Protein AF-A0A9N7LUR4-F1 (afdb_monomer)

Solvent-accessible surface area (backbone atoms only — not comparable to full-atom values): 4275 Å² total; per-residue (Å²): 109,52,60,82,70,75,39,70,85,68,46,78,69,51,51,56,30,51,54,36,44,52,41,49,74,73,67,48,55,57,56,60,45,8,61,75,70,69,47,95,44,45,62,57,34,54,74,72,37,41,88,81,89,76,84,61,66,68,56,54,56,49,51,58,53,61,64,72,78,112

InterPro doma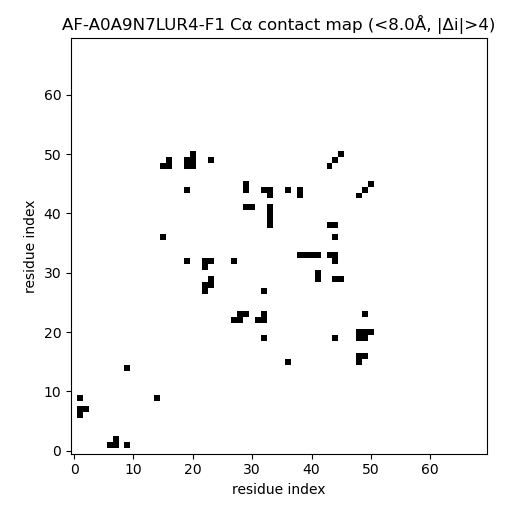ins:
  IPR011010 DNA breaking-rejoining enzyme, catalytic core [SSF56349] (3-51)
  IPR013762 Integrase-like, catalytic domain superfamily [G3DSA:1.10.443.10] (1-64)

Structure (mmCIF, N/CA/C/O backbone):
data_AF-A0A9N7LUR4-F1
#
_entry.id   AF-A0A9N7LUR4-F1
#
loop_
_atom_site.group_PDB
_atom_site.id
_atom_site.type_symbol
_atom_site.label_atom_id
_atom_site.label_alt_id
_atom_site.label_comp_id
_atom_site.label_asym_id
_atom_site.label_entity_id
_atom_site.label_seq_id
_atom_site.pdbx_PDB_ins_code
_atom_site.Cartn_x
_atom_site.Cartn_y
_atom_site.Cartn_z
_atom_site.occupancy
_atom_site.B_iso_or_equiv
_atom_site.auth_seq_id
_atom_site.auth_comp_id
_atom_site.auth_asym_id
_atom_site.auth_atom_id
_atom_site.pdbx_PDB_model_num
ATOM 1 N N . MET A 1 1 ? 19.124 -17.138 -16.250 1.00 84.31 1 MET A N 1
ATOM 2 C CA . MET A 1 1 ? 19.259 -16.592 -14.880 1.00 84.31 1 MET A CA 1
ATOM 3 C C . MET A 1 1 ? 17.982 -16.749 -14.050 1.00 84.31 1 MET A C 1
ATOM 5 O O . MET A 1 1 ? 18.030 -17.519 -13.110 1.00 84.31 1 MET A O 1
ATOM 9 N N . ARG A 1 2 ? 16.844 -16.092 -14.351 1.00 91.19 2 ARG A N 1
ATOM 10 C CA . ARG A 1 2 ? 15.618 -16.209 -13.515 1.00 91.19 2 ARG A CA 1
ATOM 11 C C . ARG A 1 2 ? 15.056 -17.634 -13.428 1.00 91.19 2 ARG A C 1
ATOM 13 O O . ARG A 1 2 ? 14.755 -18.096 -12.335 1.00 91.19 2 ARG A O 1
ATOM 20 N N . ASP A 1 3 ? 15.018 -18.346 -14.551 1.00 93.62 3 ASP A N 1
ATOM 21 C CA . ASP A 1 3 ? 14.561 -19.744 -14.596 1.00 93.62 3 ASP A CA 1
ATOM 22 C C . ASP A 1 3 ? 15.476 -20.676 -13.790 1.00 93.62 3 ASP A C 1
ATOM 24 O O . ASP A 1 3 ? 15.006 -21.549 -13.072 1.00 93.62 3 ASP A O 1
ATOM 28 N N . GLN A 1 4 ? 16.790 -20.428 -13.830 1.00 96.25 4 GLN A N 1
ATOM 29 C CA . GLN A 1 4 ? 17.783 -21.165 -13.035 1.00 96.25 4 GLN A CA 1
ATOM 30 C C . GLN A 1 4 ? 17.637 -20.905 -11.527 1.00 96.25 4 GLN A C 1
ATOM 32 O O . GLN A 1 4 ? 18.062 -21.729 -10.727 1.00 96.25 4 GLN A O 1
ATOM 37 N N . LEU A 1 5 ? 17.033 -19.777 -11.140 1.00 94.94 5 LEU A N 1
ATOM 38 C CA . LEU A 1 5 ? 16.715 -19.430 -9.753 1.00 94.94 5 LEU A CA 1
ATOM 39 C C . LEU A 1 5 ? 15.309 -19.900 -9.328 1.00 94.94 5 LEU A C 1
ATOM 41 O O . LEU A 1 5 ? 14.866 -19.559 -8.236 1.00 94.94 5 LEU A O 1
ATOM 45 N N . GLY A 1 6 ? 14.583 -20.636 -10.179 1.00 95.88 6 GLY A N 1
ATOM 46 C CA . GLY A 1 6 ? 13.238 -21.135 -9.867 1.00 95.88 6 GLY A CA 1
ATOM 47 C C . GLY A 1 6 ? 12.149 -20.056 -9.826 1.00 95.88 6 GLY A C 1
ATOM 48 O O . GLY A 1 6 ? 11.065 -20.299 -9.304 1.00 95.88 6 GLY A O 1
ATOM 49 N N . VAL A 1 7 ? 12.408 -18.865 -10.378 1.00 93.31 7 VAL A N 1
ATOM 50 C CA . VAL A 1 7 ? 11.481 -17.718 -10.348 1.00 93.31 7 VAL A CA 1
ATOM 51 C C . VAL A 1 7 ? 11.169 -17.175 -11.752 1.00 93.31 7 VAL A C 1
ATOM 53 O O . VAL A 1 7 ? 11.352 -15.982 -12.015 1.00 93.31 7 VAL A O 1
ATOM 56 N N . PRO A 1 8 ? 10.673 -18.014 -12.682 1.00 94.38 8 PRO A N 1
ATOM 57 C CA . PRO A 1 8 ? 10.493 -17.627 -14.085 1.00 94.38 8 PRO A CA 1
ATOM 58 C C . PRO A 1 8 ? 9.514 -16.452 -14.269 1.00 94.38 8 PRO A C 1
ATOM 60 O O . PRO A 1 8 ? 9.662 -15.647 -15.183 1.00 94.38 8 PRO A O 1
ATOM 63 N N . GLY A 1 9 ? 8.537 -16.304 -13.366 1.00 91.75 9 GLY A N 1
ATOM 64 C CA . GLY A 1 9 ? 7.537 -15.231 -13.405 1.00 91.75 9 GLY A CA 1
ATOM 65 C C . GLY A 1 9 ? 7.969 -13.903 -12.770 1.00 91.75 9 GLY A C 1
ATOM 66 O O . GLY A 1 9 ? 7.188 -12.950 -12.770 1.00 91.75 9 GLY A O 1
ATOM 67 N N . VAL A 1 10 ? 9.174 -13.811 -12.196 1.00 93.69 10 VAL A N 1
ATOM 68 C CA . VAL A 1 10 ? 9.637 -12.569 -11.562 1.00 93.69 10 VAL A CA 1
ATOM 69 C C . VAL A 1 10 ? 10.050 -11.558 -12.623 1.00 93.69 10 VAL A C 1
ATOM 71 O O . VAL A 1 10 ? 10.912 -11.796 -13.464 1.00 93.69 10 VAL A O 1
ATOM 74 N N . THR A 1 11 ? 9.458 -10.374 -12.542 1.00 93.75 11 THR A N 1
ATOM 75 C CA . THR A 1 11 ? 9.724 -9.255 -13.449 1.00 93.75 11 THR A CA 1
ATOM 76 C C . THR A 1 11 ? 10.128 -8.016 -12.655 1.00 93.75 11 THR A C 1
ATOM 78 O O . THR A 1 11 ? 10.001 -7.973 -11.431 1.00 93.75 11 THR A O 1
ATOM 81 N N . THR A 1 12 ? 10.548 -6.952 -13.339 1.00 91.12 12 THR A N 1
ATOM 82 C CA . THR A 1 12 ? 10.724 -5.630 -12.710 1.00 91.12 12 THR A CA 1
ATOM 83 C C . THR A 1 12 ? 9.434 -5.145 -12.035 1.00 91.12 12 THR A C 1
ATOM 85 O O . THR A 1 12 ? 9.474 -4.471 -11.008 1.00 91.12 12 THR A O 1
ATOM 88 N N . HIS A 1 13 ? 8.267 -5.525 -12.564 1.00 91.06 13 HIS A N 1
ATOM 89 C CA . HIS A 1 13 ? 6.983 -5.201 -11.947 1.00 91.06 13 HIS A CA 1
ATOM 90 C C . HIS A 1 13 ? 6.764 -5.950 -10.622 1.00 91.06 13 HIS A C 1
ATOM 92 O O . HIS A 1 13 ? 6.161 -5.397 -9.703 1.00 91.06 13 HIS A O 1
ATOM 98 N N . SER A 1 14 ? 7.303 -7.166 -10.485 1.00 91.81 14 SER A N 1
ATOM 99 C CA . SER A 1 14 ? 7.305 -7.905 -9.217 1.00 91.81 14 SER A CA 1
ATOM 100 C C . SER A 1 14 ? 8.087 -7.149 -8.141 1.00 91.81 14 SER A C 1
ATOM 102 O O . SER A 1 14 ? 7.588 -7.008 -7.032 1.00 91.81 14 SER A O 1
ATOM 104 N N . PHE A 1 15 ? 9.241 -6.565 -8.487 1.00 91.88 15 PHE A N 1
ATOM 105 C CA . PHE A 1 15 ? 10.021 -5.745 -7.552 1.00 91.88 15 PHE A CA 1
ATOM 106 C C . PHE A 1 15 ? 9.234 -4.526 -7.049 1.00 91.88 15 PHE A C 1
ATOM 108 O O . PHE A 1 15 ? 9.212 -4.259 -5.851 1.00 91.88 15 PHE A O 1
ATOM 115 N N . ARG A 1 16 ? 8.509 -3.827 -7.935 1.00 93.44 16 ARG A N 1
ATOM 116 C CA . ARG A 1 16 ? 7.646 -2.701 -7.529 1.00 93.44 16 ARG A CA 1
ATOM 117 C C . ARG A 1 16 ? 6.582 -3.125 -6.510 1.00 93.44 16 ARG A C 1
ATOM 119 O O . ARG A 1 16 ? 6.353 -2.404 -5.549 1.00 93.44 16 ARG A O 1
ATOM 126 N N . LYS A 1 17 ? 5.967 -4.299 -6.689 1.00 93.62 17 LYS A N 1
ATOM 127 C CA . LYS A 1 17 ? 5.008 -4.867 -5.724 1.00 93.62 17 LYS A CA 1
ATOM 128 C C . LYS A 1 17 ? 5.671 -5.235 -4.395 1.00 93.62 17 LYS A C 1
ATOM 130 O O . 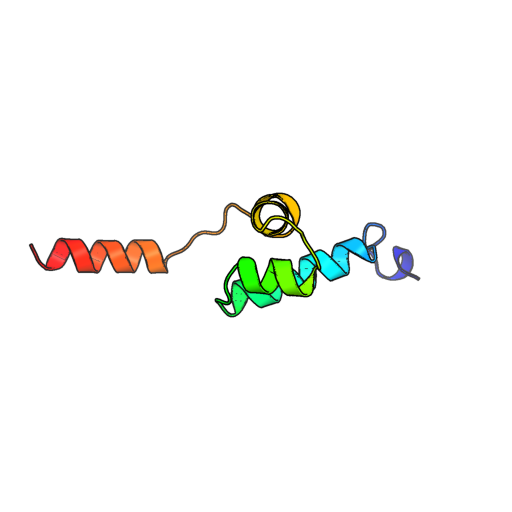LYS A 1 17 ? 5.086 -4.988 -3.345 1.00 93.62 17 LYS A O 1
ATOM 135 N N . THR A 1 18 ? 6.890 -5.776 -4.428 1.00 93.50 18 THR A N 1
ATOM 136 C CA . THR A 1 18 ? 7.669 -6.066 -3.214 1.00 93.50 18 THR A CA 1
ATOM 137 C C . THR A 1 18 ? 7.921 -4.797 -2.407 1.00 93.50 18 THR A C 1
ATOM 139 O O . THR A 1 18 ? 7.646 -4.782 -1.215 1.00 93.50 18 THR A O 1
ATOM 142 N N . VAL A 1 19 ? 8.356 -3.709 -3.050 1.00 94.12 19 VAL A N 1
ATOM 143 C CA . VAL A 1 19 ? 8.576 -2.430 -2.357 1.00 94.12 19 VAL A CA 1
ATOM 144 C C . VAL A 1 19 ? 7.287 -1.910 -1.714 1.00 94.12 19 VAL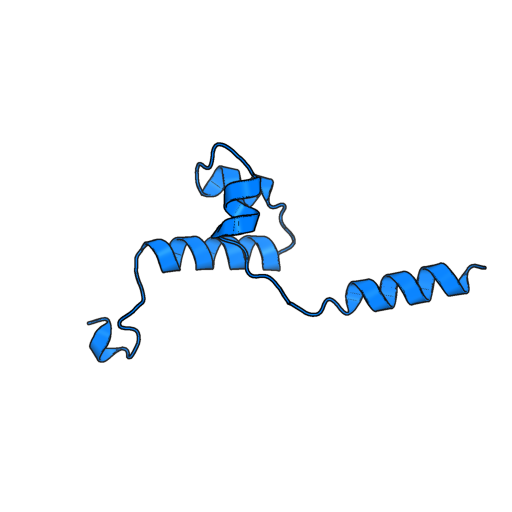 A C 1
ATOM 146 O O . VAL A 1 19 ? 7.305 -1.512 -0.556 1.00 94.12 19 VAL A O 1
ATOM 149 N N . THR A 1 20 ? 6.150 -1.962 -2.413 1.00 94.56 20 THR A N 1
ATOM 150 C CA . THR A 1 20 ? 4.855 -1.570 -1.823 1.00 94.56 20 THR A CA 1
ATOM 151 C C . THR A 1 20 ? 4.454 -2.445 -0.644 1.00 94.56 20 THR A C 1
ATOM 153 O O . THR A 1 20 ? 3.898 -1.931 0.318 1.00 94.56 20 THR A O 1
ATOM 156 N N . THR A 1 21 ? 4.749 -3.744 -0.706 1.00 91.38 21 THR A N 1
ATOM 157 C CA . THR A 1 21 ? 4.474 -4.673 0.397 1.00 91.38 21 THR A CA 1
ATOM 158 C C . THR A 1 21 ? 5.279 -4.293 1.639 1.00 91.38 21 THR A C 1
ATOM 160 O O . THR A 1 21 ? 4.710 -4.234 2.718 1.00 91.38 21 THR A O 1
ATOM 163 N N . LEU A 1 22 ? 6.560 -3.945 1.480 1.00 93.56 22 LEU A N 1
ATOM 164 C CA . LEU A 1 22 ? 7.400 -3.483 2.591 1.00 93.56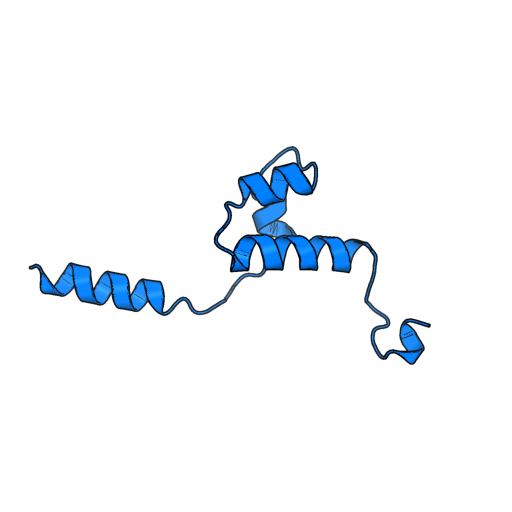 22 LEU A CA 1
ATOM 165 C C . LEU A 1 22 ? 6.901 -2.157 3.183 1.00 93.56 22 LEU A C 1
ATOM 167 O O . LEU A 1 22 ? 6.858 -2.004 4.395 1.00 93.56 22 LEU A O 1
ATOM 171 N N . ILE A 1 23 ? 6.483 -1.207 2.340 1.00 93.94 23 ILE A N 1
ATOM 172 C CA . ILE A 1 23 ? 5.895 0.066 2.797 1.00 93.94 23 ILE A CA 1
ATOM 173 C C . ILE A 1 23 ? 4.642 -0.188 3.655 1.00 93.94 23 ILE A C 1
ATOM 175 O O . ILE A 1 23 ? 4.485 0.436 4.701 1.00 93.94 23 ILE A O 1
ATOM 179 N N . ASP A 1 24 ? 3.766 -1.092 3.213 1.00 89.12 24 ASP A N 1
ATOM 180 C CA . ASP A 1 24 ? 2.539 -1.473 3.926 1.00 89.12 24 ASP A CA 1
ATOM 181 C C . ASP A 1 24 ? 2.839 -2.193 5.252 1.00 89.12 24 ASP A C 1
ATOM 183 O O . ASP A 1 24 ? 2.237 -1.878 6.275 1.00 89.12 24 ASP A O 1
ATOM 187 N N . GLU A 1 25 ? 3.812 -3.109 5.259 1.00 89.12 25 GLU A N 1
ATOM 188 C CA . GLU A 1 25 ? 4.223 -3.866 6.452 1.00 89.12 25 GLU A CA 1
ATOM 189 C C . GLU A 1 25 ? 4.862 -2.985 7.535 1.00 89.12 25 GLU A C 1
ATOM 191 O O . GLU A 1 25 ? 4.652 -3.233 8.719 1.00 89.12 25 GLU A O 1
ATOM 196 N N . GLU A 1 26 ? 5.546 -1.906 7.148 1.00 94.69 26 GLU A N 1
ATOM 197 C CA . GLU A 1 26 ? 6.048 -0.874 8.070 1.00 94.69 26 GLU A CA 1
ATOM 198 C C . GLU A 1 26 ? 4.947 0.103 8.541 1.00 94.69 26 GLU A C 1
ATOM 200 O O . GLU A 1 26 ? 5.220 1.088 9.229 1.00 94.69 26 GLU A O 1
ATOM 205 N N . GLY A 1 27 ? 3.685 -0.130 8.161 1.00 90.69 27 GLY A N 1
ATOM 206 C CA . GLY A 1 27 ? 2.537 0.682 8.569 1.00 90.69 27 GLY A CA 1
ATOM 207 C C . GLY A 1 27 ? 2.470 2.059 7.904 1.00 90.69 27 GLY A C 1
ATOM 208 O O . GLY A 1 27 ? 1.720 2.932 8.353 1.00 90.69 27 GLY A O 1
ATOM 209 N N . LEU A 1 28 ? 3.238 2.289 6.835 1.00 95.38 28 LEU A N 1
ATOM 210 C CA . LEU A 1 28 ? 3.182 3.540 6.086 1.00 95.38 28 LEU A CA 1
ATOM 211 C C . LEU A 1 28 ? 1.919 3.593 5.221 1.00 95.38 28 LEU A C 1
ATOM 213 O O . LEU A 1 28 ? 1.405 2.593 4.726 1.00 95.38 28 LEU A O 1
ATOM 217 N N . SER A 1 29 ? 1.411 4.804 4.997 1.00 94.00 29 SER A N 1
ATOM 218 C CA . SER A 1 29 ? 0.152 4.964 4.269 1.00 94.00 29 SER A CA 1
ATOM 219 C C . SER A 1 29 ? 0.254 4.552 2.793 1.00 94.00 29 SER A C 1
ATOM 221 O O . SER A 1 29 ? 1.258 4.791 2.119 1.00 94.00 29 SER A O 1
ATOM 223 N N . ALA A 1 30 ? -0.861 4.081 2.229 1.00 92.56 30 ALA A N 1
ATOM 224 C CA . ALA A 1 30 ? -0.976 3.800 0.796 1.00 92.56 30 ALA A CA 1
ATOM 225 C C . ALA A 1 30 ? -0.662 5.015 -0.105 1.00 92.56 30 ALA A C 1
ATOM 227 O O . ALA A 1 30 ? -0.259 4.839 -1.256 1.00 92.56 30 ALA A O 1
ATOM 228 N N . ARG A 1 31 ? -0.822 6.246 0.408 1.00 96.06 31 ARG A N 1
ATOM 229 C CA . ARG A 1 31 ? -0.422 7.476 -0.293 1.00 96.06 31 ARG A CA 1
ATOM 230 C C . ARG A 1 31 ? 1.095 7.547 -0.467 1.00 96.06 31 ARG A C 1
ATOM 232 O O . ARG A 1 31 ? 1.538 7.784 -1.580 1.00 96.06 31 ARG A O 1
ATOM 239 N N . VAL A 1 32 ? 1.871 7.235 0.573 1.00 96.94 32 VAL A N 1
ATOM 240 C CA . VAL A 1 32 ? 3.344 7.170 0.486 1.00 96.94 32 VAL A CA 1
ATOM 241 C C . VAL A 1 32 ? 3.774 6.137 -0.558 1.00 96.94 32 VAL A C 1
ATOM 243 O O . VAL A 1 32 ? 4.632 6.413 -1.395 1.00 96.94 32 VAL A O 1
ATOM 246 N N . GLY A 1 33 ? 3.123 4.969 -0.572 1.00 95.62 33 GLY A N 1
ATOM 247 C CA . GLY A 1 33 ? 3.346 3.964 -1.613 1.00 95.62 33 GLY A CA 1
ATOM 248 C C . GLY A 1 33 ? 3.010 4.475 -3.020 1.00 95.62 33 GLY A C 1
ATOM 249 O O . GLY A 1 33 ? 3.764 4.236 -3.958 1.00 95.62 33 GLY A O 1
ATOM 250 N N . ALA A 1 34 ? 1.904 5.205 -3.187 1.00 96.56 34 ALA A N 1
ATOM 251 C CA . ALA A 1 34 ? 1.532 5.810 -4.465 1.00 96.56 34 ALA A CA 1
ATOM 252 C C . ALA A 1 34 ? 2.535 6.868 -4.941 1.00 96.56 34 ALA A C 1
ATOM 254 O O . ALA A 1 34 ? 2.907 6.838 -6.114 1.00 96.56 34 ALA A O 1
ATOM 255 N N . ASP A 1 35 ? 3.017 7.727 -4.042 1.00 97.25 35 ASP A N 1
ATOM 256 C CA . ASP A 1 35 ? 4.014 8.755 -4.349 1.00 97.25 35 ASP A CA 1
ATOM 257 C C . ASP A 1 35 ? 5.338 8.115 -4.786 1.00 97.25 35 ASP A C 1
ATOM 259 O O . ASP A 1 35 ? 5.885 8.472 -5.829 1.00 97.25 35 ASP A O 1
ATOM 263 N N . HIS A 1 36 ? 5.803 7.086 -4.065 1.00 95.69 36 HIS A N 1
ATOM 264 C CA . HIS A 1 36 ? 7.000 6.328 -4.439 1.00 95.69 36 HIS A CA 1
ATOM 265 C C . HIS A 1 36 ? 6.8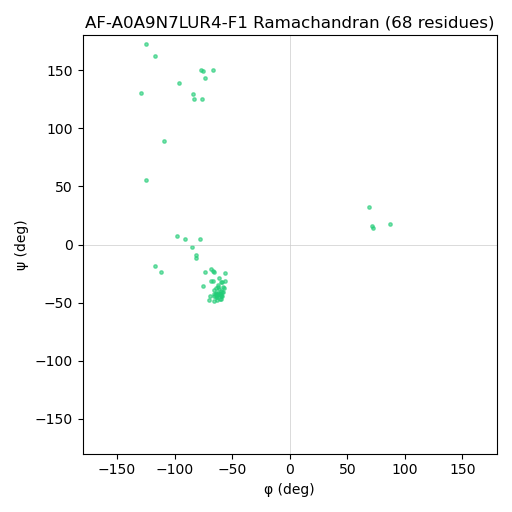71 5.674 -5.823 1.00 95.69 36 HIS A C 1
ATOM 267 O O . HIS A 1 36 ? 7.818 5.638 -6.610 1.00 95.69 36 HIS A O 1
ATOM 273 N N . LEU A 1 37 ? 5.687 5.147 -6.138 1.00 94.38 37 LEU A N 1
ATOM 274 C CA . LEU A 1 37 ? 5.424 4.500 -7.418 1.00 94.38 37 LEU A CA 1
ATOM 275 C C . LEU A 1 37 ? 5.110 5.486 -8.554 1.00 94.38 37 LEU A C 1
ATOM 277 O O . LEU A 1 37 ? 5.084 5.053 -9.711 1.00 94.38 37 LEU A O 1
ATOM 281 N N . GLY A 1 38 ? 4.876 6.766 -8.257 1.00 96.25 38 GLY A N 1
ATOM 282 C CA . GLY A 1 38 ? 4.431 7.766 -9.229 1.00 96.25 38 GLY A CA 1
ATOM 283 C C . GLY A 1 38 ? 3.003 7.530 -9.733 1.00 96.25 38 GLY A C 1
ATOM 284 O O . GLY A 1 38 ? 2.704 7.789 -10.898 1.00 96.25 38 GLY A O 1
ATOM 285 N N . HIS A 1 39 ? 2.117 6.975 -8.901 1.00 96.81 39 HIS A N 1
ATOM 286 C CA . HIS A 1 39 ? 0.721 6.749 -9.271 1.00 96.81 39 HIS A CA 1
ATOM 287 C C . HIS A 1 39 ? -0.131 7.999 -9.046 1.00 96.81 39 HIS A C 1
ATOM 289 O O . HIS A 1 39 ? -0.179 8.545 -7.951 1.00 96.81 39 HIS A O 1
ATOM 295 N N . SER A 1 40 ? -0.900 8.394 -10.062 1.00 96.56 40 SER A N 1
ATOM 296 C CA . SER A 1 40 ? -1.797 9.557 -9.990 1.00 96.56 40 SER A CA 1
ATOM 297 C C . SER A 1 40 ? -2.990 9.372 -9.047 1.00 96.56 40 SER A C 1
ATOM 299 O O . SER A 1 40 ? -3.594 10.349 -8.611 1.00 96.56 40 SER A O 1
ATOM 301 N N . LYS A 1 41 ? -3.355 8.123 -8.736 1.00 97.06 41 LYS A N 1
ATOM 302 C CA . LYS A 1 41 ? -4.444 7.775 -7.817 1.00 97.06 41 LYS A CA 1
ATOM 303 C C . LYS A 1 41 ? -3.948 6.772 -6.786 1.00 97.06 41 LYS A C 1
ATOM 305 O O . LYS A 1 41 ? -3.428 5.721 -7.155 1.00 97.06 41 LYS A O 1
ATOM 310 N N . VAL A 1 42 ? -4.203 7.052 -5.507 1.00 96.56 42 VAL A N 1
ATOM 311 C CA . VAL A 1 42 ? -3.847 6.154 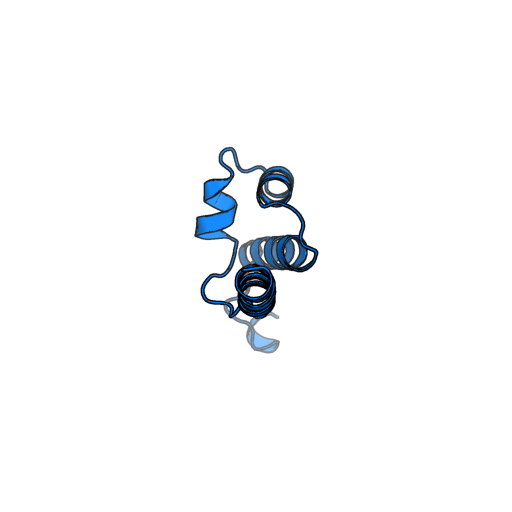-4.391 1.00 96.56 42 VAL A CA 1
ATOM 312 C C . VAL A 1 42 ? -4.482 4.768 -4.551 1.00 96.56 42 VAL A C 1
ATOM 314 O O . VAL A 1 42 ? -3.826 3.761 -4.288 1.00 96.56 42 VAL A O 1
ATOM 317 N N . SER A 1 43 ? -5.712 4.701 -5.075 1.00 95.50 43 SER A N 1
ATOM 318 C CA . SER A 1 43 ? -6.421 3.436 -5.296 1.00 95.50 43 SER A CA 1
ATOM 319 C C . SER A 1 43 ? -5.665 2.480 -6.219 1.00 95.50 43 SER A C 1
ATOM 321 O O . SER A 1 43 ? -5.690 1.281 -5.993 1.00 95.50 43 SER A O 1
ATOM 323 N N . MET A 1 44 ? -4.897 2.974 -7.198 1.00 95.62 44 MET A N 1
ATOM 324 C CA . MET A 1 44 ? -4.096 2.095 -8.060 1.00 95.62 44 MET A CA 1
ATOM 325 C C . MET A 1 44 ? -3.054 1.297 -7.274 1.00 95.62 44 MET A C 1
ATOM 327 O O . MET A 1 44 ? -2.808 0.132 -7.588 1.00 95.62 44 MET A O 1
ATOM 331 N N . THR A 1 45 ? -2.434 1.915 -6.266 1.00 95.06 45 THR A N 1
ATOM 332 C CA . THR A 1 45 ? -1.487 1.229 -5.382 1.00 95.06 45 THR A CA 1
ATOM 333 C C . THR A 1 45 ? -2.213 0.172 -4.562 1.00 95.06 45 THR A C 1
ATOM 335 O O . THR A 1 45 ? -1.799 -0.983 -4.568 1.00 95.06 45 THR A O 1
ATOM 338 N N . GLN A 1 46 ? -3.335 0.531 -3.940 1.00 93.12 46 GLN A N 1
ATOM 339 C CA . GLN A 1 46 ? -4.095 -0.392 -3.093 1.00 93.12 46 GLN A CA 1
ATOM 340 C C . GLN A 1 46 ? -4.672 -1.571 -3.887 1.00 93.12 46 GLN A C 1
ATOM 342 O O . GLN A 1 46 ? -4.525 -2.718 -3.482 1.00 93.12 46 GLN A O 1
ATOM 347 N N . ASP A 1 47 ? -5.267 -1.304 -5.050 1.00 93.25 47 ASP A N 1
ATOM 348 C CA . ASP A 1 47 ? -5.974 -2.311 -5.841 1.00 93.25 47 ASP A CA 1
ATOM 349 C C . ASP A 1 47 ? -5.019 -3.251 -6.581 1.00 93.25 47 ASP A C 1
ATOM 351 O O . ASP A 1 47 ? -5.318 -4.431 -6.774 1.00 93.25 47 ASP A O 1
ATOM 355 N N . ARG A 1 48 ? -3.876 -2.728 -7.051 1.00 92.44 48 ARG A N 1
ATOM 356 C CA . ARG A 1 48 ? -2.980 -3.463 -7.956 1.00 92.44 48 ARG A CA 1
ATOM 357 C C . ARG A 1 48 ? -1.645 -3.839 -7.328 1.00 92.44 48 ARG A C 1
ATOM 359 O O . ARG A 1 48 ? -1.028 -4.782 -7.821 1.00 92.44 48 ARG A O 1
ATOM 366 N N . TYR A 1 49 ? -1.175 -3.144 -6.296 1.00 92.00 49 TYR A N 1
ATOM 367 C CA . TYR A 1 49 ? 0.165 -3.345 -5.725 1.00 92.00 49 TYR A CA 1
ATOM 368 C C . TYR A 1 49 ? 0.170 -3.821 -4.272 1.00 92.00 49 TYR A C 1
ATOM 370 O O . TYR A 1 49 ? 1.168 -4.412 -3.869 1.00 92.00 49 TYR A O 1
ATOM 378 N N . THR A 1 50 ? -0.925 -3.661 -3.534 1.00 87.81 50 THR A N 1
ATOM 379 C CA . THR A 1 50 ? -1.075 -4.207 -2.181 1.00 87.81 50 THR A CA 1
ATOM 380 C C . THR A 1 50 ? -1.810 -5.549 -2.218 1.00 87.81 50 THR A C 1
ATOM 382 O O . THR A 1 50 ? -2.759 -5.744 -2.980 1.00 87.81 50 THR A O 1
ATOM 385 N N . SER A 1 51 ? -1.351 -6.513 -1.416 1.00 83.88 51 SER A N 1
ATOM 386 C CA . SER A 1 51 ? -2.027 -7.809 -1.273 1.00 83.88 51 SER A CA 1
ATOM 387 C C . SER A 1 51 ? -3.265 -7.695 -0.376 1.00 83.88 51 SER A C 1
ATOM 389 O O . SER A 1 51 ? -3.303 -6.867 0.529 1.00 83.88 51 SER A O 1
ATOM 391 N N . ARG A 1 52 ? -4.282 -8.531 -0.609 1.0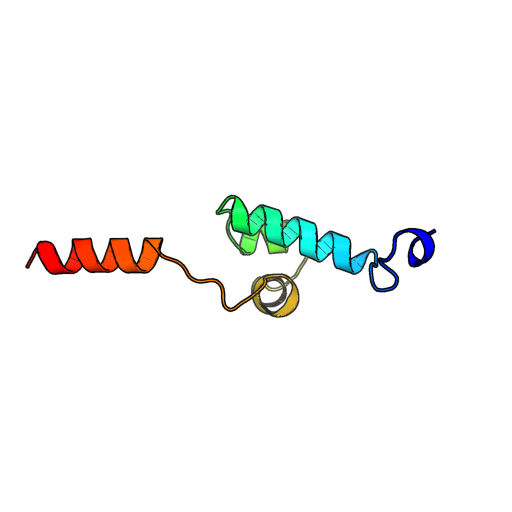0 84.94 52 ARG A N 1
ATOM 392 C CA . ARG A 1 52 ? -5.527 -8.567 0.180 1.00 84.94 52 ARG A CA 1
ATOM 393 C C . ARG A 1 52 ? -5.684 -9.915 0.884 1.00 84.94 52 ARG A C 1
ATOM 395 O O . ARG A 1 52 ? -5.081 -10.898 0.469 1.00 84.94 52 ARG A O 1
ATOM 402 N N . GLY A 1 53 ? -6.546 -9.958 1.903 1.00 86.69 53 GLY A N 1
ATOM 403 C CA . GLY A 1 53 ? -6.928 -11.201 2.589 1.00 86.69 53 GLY A CA 1
ATOM 404 C C . GLY A 1 53 ? -6.007 -11.616 3.739 1.00 86.69 53 GLY A C 1
ATOM 405 O O . GLY A 1 53 ? -6.043 -12.772 4.150 1.00 86.69 53 GLY A O 1
ATOM 406 N N . ARG A 1 54 ? -5.185 -10.699 4.260 1.00 85.56 54 ARG A N 1
ATOM 407 C CA . ARG A 1 54 ? -4.410 -10.928 5.485 1.00 85.56 54 ARG A CA 1
ATOM 408 C C . ARG A 1 54 ? -5.332 -10.876 6.706 1.00 85.56 54 ARG A C 1
ATOM 410 O O . ARG A 1 54 ? -6.286 -10.099 6.742 1.00 85.56 54 ARG A O 1
ATOM 417 N N . VAL A 1 55 ? -5.059 -11.729 7.690 1.00 90.25 55 VAL A N 1
ATOM 418 C CA . VAL A 1 55 ? -5.749 -11.703 8.984 1.00 90.25 55 VAL A CA 1
ATOM 419 C C . VAL A 1 55 ? -5.066 -10.660 9.861 1.00 90.25 55 VAL A C 1
ATOM 421 O O . VAL A 1 55 ? -3.861 -10.740 10.073 1.00 90.25 55 VAL A O 1
ATOM 424 N N . HIS A 1 56 ? -5.848 -9.716 10.377 1.00 89.69 56 HIS A N 1
ATOM 425 C CA . HIS A 1 56 ? -5.378 -8.627 11.231 1.00 89.69 56 HIS A CA 1
ATOM 426 C C . HIS A 1 56 ? -5.861 -8.858 12.669 1.00 89.69 56 HIS A C 1
ATOM 428 O O . HIS A 1 56 ? -6.966 -8.452 13.040 1.00 89.69 56 HIS A O 1
ATOM 434 N N . THR A 1 57 ? -5.073 -9.570 13.479 1.00 94.38 57 THR A N 1
ATOM 435 C CA . THR A 1 57 ? -5.429 -9.886 14.878 1.00 94.38 57 THR A CA 1
ATOM 436 C C . THR A 1 57 ? -5.482 -8.636 15.756 1.00 94.38 57 THR A C 1
ATOM 438 O O . THR A 1 57 ? -6.220 -8.602 16.740 1.00 94.38 57 THR A O 1
ATOM 441 N N . GLU A 1 58 ? -4.782 -7.572 15.363 1.00 92.88 58 GLU A N 1
ATOM 442 C CA . GLU A 1 58 ? -4.851 -6.251 15.977 1.00 92.88 58 GLU A CA 1
ATOM 443 C C . GLU A 1 58 ? -6.263 -5.654 15.932 1.00 92.88 58 GLU A C 1
ATOM 445 O O . GLU A 1 58 ? -6.666 -4.974 16.878 1.00 92.88 58 GLU A O 1
ATOM 450 N N . VAL A 1 59 ? -7.044 -5.957 14.886 1.00 93.19 59 VAL A N 1
ATOM 451 C CA . VAL A 1 59 ? -8.446 -5.531 14.774 1.00 93.19 59 VAL A CA 1
ATOM 452 C C . VAL A 1 59 ? -9.299 -6.268 15.799 1.00 93.19 59 VAL A C 1
ATOM 454 O O . VAL A 1 59 ? -10.090 -5.637 16.495 1.00 93.19 59 VAL A O 1
ATOM 457 N N .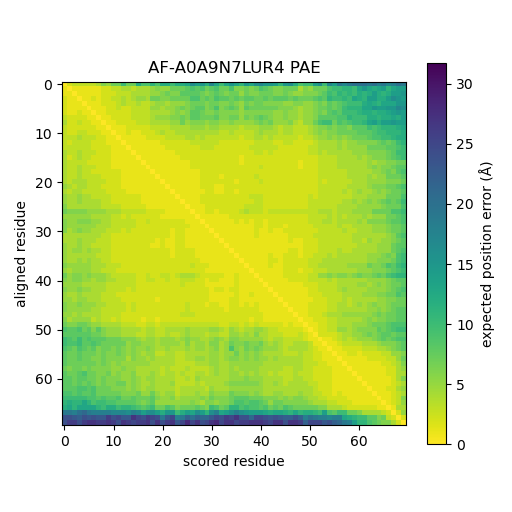 ALA A 1 60 ? -9.106 -7.580 15.957 1.00 94.62 60 ALA A N 1
ATOM 458 C CA . ALA A 1 60 ? -9.805 -8.348 16.988 1.00 94.62 60 ALA A CA 1
ATOM 459 C C . ALA A 1 60 ? -9.475 -7.814 18.393 1.00 94.62 60 ALA A C 1
ATOM 461 O O . ALA A 1 60 ? -10.376 -7.511 19.170 1.00 94.62 60 ALA A O 1
ATOM 462 N N . ALA A 1 61 ? -8.192 -7.578 18.682 1.00 95.69 61 ALA A N 1
ATOM 463 C CA . ALA A 1 61 ? -7.761 -7.011 19.956 1.00 95.69 61 ALA A CA 1
ATOM 464 C C . ALA A 1 61 ? -8.317 -5.596 20.202 1.00 95.69 61 ALA A C 1
ATOM 466 O O . ALA A 1 61 ? -8.586 -5.229 21.346 1.00 95.69 61 ALA A O 1
ATOM 467 N N . LEU A 1 62 ? -8.464 -4.777 19.154 1.00 95.44 62 LEU A N 1
ATOM 468 C CA . LEU A 1 62 ? -9.103 -3.463 19.245 1.00 95.44 62 LEU A CA 1
ATOM 469 C C . LEU A 1 62 ? -10.573 -3.585 19.658 1.00 95.44 62 LEU A C 1
ATOM 471 O O . LEU A 1 62 ? -10.998 -2.883 20.576 1.00 95.44 62 LEU A O 1
ATOM 475 N N . LEU A 1 63 ? -11.322 -4.477 19.010 1.00 95.44 63 LEU A N 1
ATOM 476 C CA . LEU A 1 63 ? -12.735 -4.707 19.308 1.00 95.44 63 LEU A CA 1
ATOM 477 C C . LEU A 1 63 ? -12.930 -5.240 20.732 1.00 95.44 63 LEU A C 1
ATOM 479 O O . LEU A 1 63 ? -13.769 -4.720 21.463 1.00 95.44 63 LEU A O 1
ATOM 483 N N . ASP A 1 64 ? -12.102 -6.195 21.161 1.00 96.12 64 ASP A N 1
ATOM 484 C CA . ASP A 1 64 ? -12.136 -6.737 22.525 1.00 96.12 64 ASP A CA 1
ATOM 485 C C . ASP A 1 64 ? -11.951 -5.655 23.590 1.00 96.12 64 ASP A C 1
ATOM 487 O O . ASP A 1 64 ? -12.563 -5.717 24.655 1.00 96.12 64 ASP A O 1
ATOM 491 N N . ARG A 1 65 ? -11.091 -4.663 23.330 1.00 96.06 65 ARG A N 1
ATOM 492 C CA . ARG A 1 65 ? -10.927 -3.523 24.238 1.00 96.06 65 ARG A CA 1
ATOM 493 C C . ARG A 1 65 ? -12.159 -2.633 24.217 1.00 96.06 65 ARG A C 1
ATOM 495 O O . ARG A 1 65 ? -12.647 -2.298 25.286 1.00 96.06 65 ARG A O 1
ATOM 502 N N . ALA A 1 66 ? -12.660 -2.274 23.036 1.00 94.94 66 ALA A N 1
ATOM 503 C CA . ALA A 1 66 ? -13.811 -1.385 22.897 1.00 94.94 66 ALA A CA 1
ATOM 504 C C . ALA A 1 66 ? -15.059 -1.922 23.619 1.00 94.94 66 ALA A C 1
ATOM 506 O O . ALA A 1 66 ? -15.728 -1.159 24.303 1.00 94.94 66 ALA A O 1
ATOM 507 N N . MET A 1 67 ? -15.318 -3.232 23.540 1.00 93.62 67 MET A N 1
ATOM 508 C CA . MET A 1 67 ? -16.474 -3.865 24.191 1.00 93.62 67 MET A CA 1
ATOM 509 C C . MET A 1 67 ? -16.343 -3.996 25.716 1.00 93.62 67 MET A C 1
ATOM 511 O O . MET A 1 67 ? -17.350 -4.117 26.396 1.00 93.62 67 MET A O 1
ATOM 51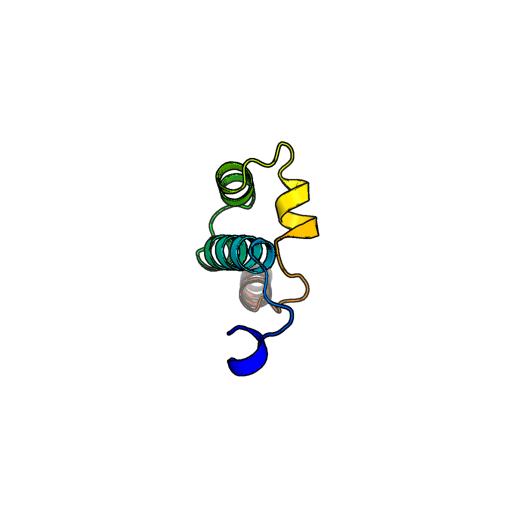5 N N . LYS A 1 68 ? -15.124 -4.010 26.273 1.00 85.06 68 LYS A N 1
ATOM 516 C CA . LYS A 1 68 ? -14.898 -4.148 27.728 1.00 85.06 68 LYS A CA 1
ATOM 517 C C . LYS A 1 68 ? -15.065 -2.840 28.509 1.00 85.06 68 LYS A C 1
ATOM 519 O O . LYS A 1 68 ? -14.988 -2.872 29.734 1.00 85.06 68 LYS A O 1
ATOM 524 N N . TYR A 1 69 ? -15.209 -1.708 27.820 1.00 63.66 69 TYR A N 1
ATOM 525 C CA . TYR A 1 69 ? -15.441 -0.396 28.435 1.00 63.66 69 TYR A CA 1
ATOM 526 C C . TYR A 1 69 ? -16.927 0.018 28.438 1.00 63.66 69 TYR A C 1
ATOM 528 O O . TYR A 1 69 ? -17.223 1.147 28.830 1.00 63.66 69 TYR A O 1
ATOM 536 N N . GLU A 1 70 ? -17.834 -0.884 28.043 1.00 54.06 70 GLU A N 1
ATOM 537 C CA . GLU A 1 70 ? -19.286 -0.816 28.292 1.00 54.06 70 GLU A CA 1
ATOM 538 C C . GLU A 1 70 ? -19.684 -1.799 29.404 1.00 54.06 70 GLU A C 1
ATOM 540 O O . GLU A 1 70 ? -20.603 -1.456 30.183 1.00 54.06 70 GLU A O 1
#

Nearest PDB structures (foldseek):
  2a3v-assembly1_C  TM=8.408E-01  e=2.462E-01  Vibrio cholerae O1 biovar El Tor str. N16961
  2a3v-assembly1_A  TM=8.038E-01  e=3.433E-01  Vibrio cholerae O1 biovar El Tor str. N16961
  1ma7-assembly1_B-2  TM=8.270E-01  e=6.398E+00  Punavirus P1
  2crx-assembly1_B-2  TM=7.417E-01  e=5.241E+00  Punavirus P1
  1pvr-assembly1_B-2  TM=7.418E-01  e=8.921E+00  Punavirus P1

Foldseek 3Di:
DCVVVVRPPDDPVNVLLVVLAVCVVVVHDLVVSCVVVVHPDSVCCVVPRYDDDDDDVVVVVVVVVVVVVD

Secondary structure (DSSP, 8-state):
-TGGGT-TT--HHHHHHHHHHHHHHTT--HHHHHHHHT-SSHHHHHHHTS------HHHHHHHHHHHTT-

Radius of gyration: 16.79 Å; Cα contacts (8 Å, |Δi|>4): 42; chains: 1; bounding box: 38×31×43 Å

pLDDT: mean 92.13, std 6.6, range [54.06, 97.25]

Sequence (70 aa):
MRDQLGVPGVTTHSFRKTVTTLIDEEGLSARVGADHLGHSKVSMTQDRYTSRGRVHTEVAALLDRAMKYE

Organism: NCBI:txid265949

Mean predicted aligned error: 4.6 Å